Protein AF-A0A1Q7MXV8-F1 (afdb_monomer)

Mean predicted aligned error: 9.39 Å

pLDDT: mean 80.67, std 16.5, range [33.66, 94.75]

Secondary structure (DSSP, 8-state):
---TT--EEEESSSEEEEEE-SS-EEEE-TTS-EEEE-TT-EEEEETTS-EEEE-HHHHHHH--EEEEHHHHSPP-------------

Foldseek 3Di:
DPPQAFWFWWDDVFIKIKGFDQAWDWDAWPVRDIATDGGGWIWMATLVGGTHIGGNVVDVVPTDTDGTCPPPRDPNPPPPPPPPDDDD

Solvent-accessible surface area (backbone atoms only — not comparable to full-atom values): 5479 Å² total; per-residue (Å²): 131,85,69,63,69,56,48,29,24,32,80,61,104,54,57,31,35,35,26,46,27,82,50,68,46,74,51,66,46,99,86,72,48,79,42,70,41,47,63,58,17,28,46,35,36,37,80,89,72,52,69,49,68,40,57,40,80,58,46,65,74,75,51,65,78,76,44,59,31,89,87,73,53,79,78,78,77,69,78,70,74,80,75,81,80,74,88,131

Sequence (88 aa):
MNTGSEWQIYRTRFLIRAKQLSEPLVFVDALGREHCGQIGDYLVESSDGTSRIAPCAIFEDVYVAIGPADENWPPRKSRAAAAFRTGC

Structure (mmCIF, N/CA/C/O backbone):
data_AF-A0A1Q7MXV8-F1
#
_entry.id   AF-A0A1Q7MXV8-F1
#
loop_
_atom_site.group_PDB
_atom_site.id
_atom_site.type_symbol
_atom_site.label_atom_id
_atom_site.label_alt_id
_atom_site.label_comp_id
_atom_site.label_asym_id
_atom_site.label_entity_id
_atom_site.label_seq_id
_atom_site.pdbx_PDB_ins_code
_atom_site.Cartn_x
_atom_site.Cartn_y
_atom_site.Cartn_z
_atom_site.occupancy
_atom_site.B_iso_or_equiv
_atom_site.auth_seq_id
_atom_site.auth_comp_id
_atom_site.auth_asym_id
_atom_site.auth_atom_id
_atom_site.pdbx_PDB_model_num
ATOM 1 N N . MET A 1 1 ? 2.620 -18.708 11.890 1.00 33.66 1 MET A N 1
ATOM 2 C CA . MET A 1 1 ? 1.878 -17.560 12.450 1.00 33.66 1 MET A CA 1
ATOM 3 C C . MET A 1 1 ? 2.386 -16.337 11.713 1.00 33.66 1 MET A C 1
ATOM 5 O O . MET A 1 1 ? 3.519 -15.953 11.951 1.00 33.66 1 MET A O 1
ATOM 9 N N . ASN A 1 2 ? 1.635 -15.846 10.724 1.00 44.84 2 ASN A N 1
ATOM 10 C CA . ASN A 1 2 ? 2.049 -14.698 9.916 1.00 44.84 2 ASN A CA 1
ATOM 11 C C . ASN A 1 2 ? 1.946 -13.442 10.781 1.00 44.84 2 ASN A C 1
ATOM 13 O O . ASN A 1 2 ? 0.854 -13.012 11.142 1.00 44.84 2 ASN A O 1
ATOM 17 N N . THR A 1 3 ? 3.095 -12.909 11.173 1.00 48.56 3 THR A N 1
ATOM 18 C CA . THR A 1 3 ? 3.260 -11.606 11.810 1.00 48.56 3 THR A CA 1
ATOM 19 C C . THR A 1 3 ? 2.718 -10.544 10.858 1.00 48.56 3 THR A C 1
ATOM 21 O O . THR A 1 3 ? 3.390 -10.170 9.900 1.00 48.5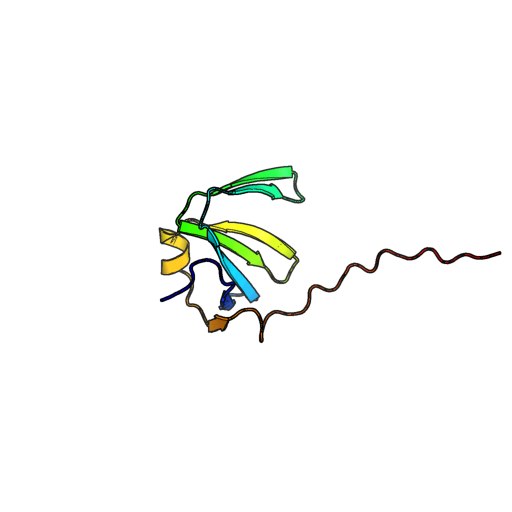6 3 THR A O 1
ATOM 24 N N . GLY A 1 4 ? 1.484 -10.086 11.095 1.00 53.97 4 GLY A N 1
ATOM 25 C CA . GLY A 1 4 ? 0.729 -9.117 10.281 1.00 53.97 4 GLY A CA 1
ATOM 26 C C . GLY A 1 4 ? 1.322 -7.702 10.224 1.00 53.97 4 GLY A C 1
ATOM 27 O O . GLY A 1 4 ? 0.593 -6.720 10.222 1.00 53.97 4 GLY A O 1
ATOM 28 N N . SER A 1 5 ? 2.647 -7.584 10.223 1.00 66.19 5 SER A N 1
ATOM 29 C CA . SER A 1 5 ? 3.399 -6.330 10.255 1.00 66.19 5 SER A CA 1
ATOM 30 C C . SER A 1 5 ? 4.581 -6.326 9.280 1.00 66.19 5 SER A C 1
ATOM 32 O O . SER A 1 5 ? 5.263 -5.307 9.162 1.00 66.19 5 SER A O 1
ATOM 34 N N . GLU A 1 6 ? 4.842 -7.440 8.590 1.00 86.25 6 GLU A N 1
ATOM 35 C CA . GLU A 1 6 ? 5.969 -7.555 7.668 1.00 86.25 6 GLU A CA 1
ATOM 36 C C . GLU A 1 6 ? 5.631 -6.999 6.279 1.00 86.25 6 GLU A C 1
ATOM 38 O O . GLU A 1 6 ? 4.523 -7.158 5.759 1.00 86.25 6 GLU A O 1
ATOM 43 N N . TRP A 1 7 ? 6.604 -6.318 5.676 1.00 90.88 7 TRP A N 1
ATOM 44 C CA . TRP A 1 7 ? 6.486 -5.802 4.320 1.00 90.88 7 TRP A CA 1
ATOM 45 C C . TRP A 1 7 ? 6.670 -6.928 3.306 1.00 90.88 7 TRP A C 1
ATOM 47 O O . TRP A 1 7 ? 7.677 -7.631 3.322 1.00 90.88 7 TRP A O 1
ATOM 57 N N . GLN A 1 8 ? 5.740 -7.032 2.365 1.00 91.19 8 GLN A N 1
ATOM 58 C CA . GLN A 1 8 ? 5.798 -7.978 1.254 1.00 91.19 8 GLN A CA 1
ATOM 59 C C . GLN A 1 8 ? 5.906 -7.237 -0.074 1.00 91.19 8 GLN A C 1
ATOM 61 O O . GLN A 1 8 ? 5.352 -6.149 -0.226 1.00 91.19 8 GLN A O 1
ATOM 66 N N . ILE A 1 9 ? 6.612 -7.824 -1.038 1.00 91.75 9 ILE A N 1
ATOM 67 C CA . ILE A 1 9 ? 6.727 -7.323 -2.409 1.00 91.75 9 ILE A CA 1
ATOM 68 C C . ILE A 1 9 ? 5.608 -7.880 -3.268 1.00 91.75 9 ILE A C 1
ATOM 70 O O . ILE A 1 9 ? 5.324 -9.076 -3.249 1.00 91.75 9 ILE A O 1
ATOM 74 N N . TYR A 1 10 ? 5.064 -7.013 -4.111 1.00 90.75 10 TYR A N 1
ATOM 75 C CA . TYR A 1 10 ? 4.108 -7.371 -5.143 1.00 90.75 10 TYR A CA 1
ATOM 76 C C . TYR A 1 10 ? 4.602 -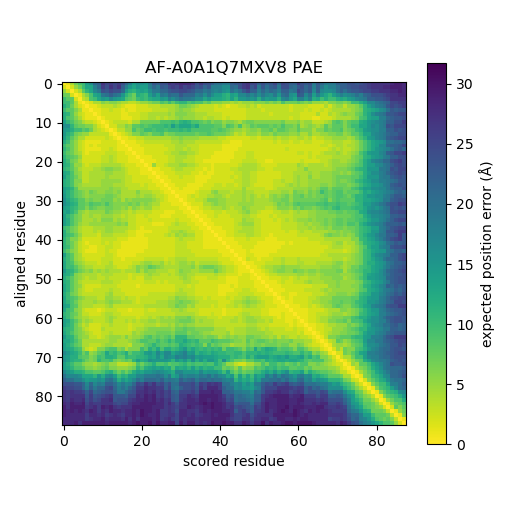6.778 -6.466 1.00 90.75 10 TYR A C 1
ATOM 78 O O . TYR A 1 10 ? 5.000 -5.609 -6.535 1.00 90.75 10 TYR A O 1
ATOM 86 N N . ARG A 1 11 ? 4.606 -7.574 -7.542 1.00 80.69 11 ARG A N 1
ATOM 87 C CA . ARG A 1 11 ? 4.849 -7.036 -8.888 1.00 80.69 11 ARG A CA 1
ATOM 88 C C . ARG A 1 11 ? 3.528 -6.627 -9.490 1.00 80.69 11 ARG A C 1
ATOM 90 O O . ARG A 1 11 ? 2.603 -7.419 -9.610 1.00 80.69 11 ARG A O 1
ATOM 97 N N . THR A 1 12 ? 3.508 -5.395 -9.957 1.00 79.44 12 THR A N 1
ATOM 98 C CA . THR A 1 12 ? 2.468 -4.864 -10.828 1.00 79.44 12 THR A CA 1
ATOM 99 C C . THR A 1 12 ? 3.166 -4.343 -12.084 1.00 79.44 12 THR A C 1
ATOM 101 O O . THR A 1 12 ? 4.312 -4.709 -12.360 1.00 79.44 12 THR A O 1
ATOM 104 N N . ARG A 1 13 ? 2.541 -3.423 -12.824 1.00 80.56 13 ARG A N 1
ATOM 105 C CA . ARG A 1 13 ? 3.285 -2.606 -13.795 1.00 80.56 13 ARG A CA 1
ATOM 106 C C . ARG A 1 13 ? 4.452 -1.843 -13.140 1.00 80.56 13 ARG A C 1
ATOM 108 O O . ARG A 1 13 ? 5.426 -1.528 -13.815 1.00 80.56 13 ARG A O 1
ATOM 115 N N . PHE A 1 14 ? 4.361 -1.590 -11.834 1.00 82.62 14 PHE A N 1
ATOM 116 C CA . PHE A 1 14 ? 5.422 -1.048 -10.987 1.00 82.62 14 PHE A CA 1
ATOM 117 C C . PHE A 1 14 ? 5.732 -2.005 -9.827 1.00 82.62 14 PHE A C 1
ATOM 119 O O . PHE A 1 14 ? 4.869 -2.771 -9.388 1.00 82.62 14 PHE A O 1
ATOM 126 N N . LEU A 1 15 ? 6.964 -1.970 -9.321 1.00 88.12 15 LEU A N 1
ATOM 127 C CA . LEU A 1 15 ? 7.327 -2.715 -8.119 1.00 88.12 15 LEU A CA 1
ATOM 128 C C . LEU A 1 15 ? 6.756 -1.985 -6.901 1.00 88.12 15 LEU A C 1
ATOM 130 O O . LEU A 1 15 ? 7.044 -0.804 -6.696 1.00 88.12 15 LEU A O 1
ATOM 134 N N . ILE A 1 16 ? 5.951 -2.686 -6.108 1.00 92.69 16 ILE A N 1
ATOM 135 C CA . ILE A 1 16 ? 5.390 -2.149 -4.869 1.00 92.69 16 ILE A CA 1
ATOM 136 C C . ILE A 1 16 ? 5.755 -3.060 -3.701 1.00 92.69 16 ILE A C 1
ATOM 138 O O . ILE A 1 16 ? 5.985 -4.260 -3.876 1.00 92.69 16 ILE A O 1
ATOM 142 N N . ARG A 1 17 ? 5.765 -2.489 -2.503 1.00 93.00 17 ARG A N 1
ATOM 143 C CA . ARG A 1 17 ? 5.718 -3.236 -1.254 1.00 93.00 17 ARG A CA 1
ATOM 144 C C . ARG A 1 17 ? 4.492 -2.827 -0.463 1.00 93.00 17 ARG A C 1
ATOM 146 O O . ARG A 1 17 ? 4.091 -1.668 -0.507 1.00 93.00 17 ARG A O 1
ATOM 153 N N . ALA A 1 18 ? 3.906 -3.757 0.268 1.00 93.88 18 ALA A N 1
ATOM 154 C CA . ALA A 1 18 ? 2.795 -3.451 1.148 1.00 93.88 18 ALA A CA 1
ATOM 155 C C . ALA A 1 18 ? 2.917 -4.193 2.470 1.00 93.88 18 ALA A C 1
ATOM 157 O O . ALA A 1 18 ? 3.464 -5.295 2.523 1.00 93.88 18 ALA A O 1
ATOM 158 N N . LYS A 1 19 ? 2.390 -3.580 3.525 1.00 93.25 19 LYS A N 1
ATOM 159 C CA . LYS A 1 19 ? 2.172 -4.233 4.813 1.00 93.25 19 LYS A CA 1
ATOM 160 C C . LYS A 1 19 ? 0.736 -4.012 5.250 1.00 93.25 19 LYS A C 1
ATOM 162 O O . LYS A 1 19 ? 0.164 -2.954 4.979 1.00 93.25 19 LYS A O 1
ATOM 167 N N . GLN A 1 20 ? 0.187 -4.996 5.944 1.00 93.94 20 GLN A N 1
ATOM 168 C CA . GLN A 1 20 ? -1.120 -4.857 6.557 1.00 93.94 20 GLN A CA 1
ATOM 169 C C . GLN A 1 20 ? -1.023 -3.945 7.785 1.00 93.94 20 GLN A C 1
ATOM 171 O O . GLN A 1 20 ? -0.015 -3.928 8.497 1.00 93.94 20 GLN A O 1
ATOM 176 N N . LEU A 1 21 ? -2.055 -3.144 8.003 1.00 92.94 21 LEU A N 1
ATOM 177 C CA . LEU A 1 21 ? -2.178 -2.264 9.148 1.00 92.94 21 LEU A CA 1
ATOM 178 C C . LEU A 1 21 ? -2.681 -3.067 10.346 1.00 92.94 21 LEU A C 1
ATOM 180 O O . LEU A 1 21 ? -3.788 -3.600 10.336 1.00 92.94 21 LEU A O 1
ATOM 184 N N . SER A 1 22 ? -1.869 -3.134 11.397 1.00 90.94 22 SER A N 1
ATOM 185 C CA . SER A 1 22 ? -2.269 -3.681 12.699 1.00 90.94 22 SER A CA 1
ATOM 186 C C . SER A 1 22 ? -3.021 -2.664 13.563 1.00 90.94 22 SER A C 1
ATOM 188 O O . SER A 1 22 ? -3.677 -3.040 14.528 1.00 90.94 22 SER A O 1
ATOM 190 N N . GLU A 1 23 ? -2.924 -1.382 13.217 1.00 91.69 23 GLU A N 1
ATOM 191 C CA . GLU A 1 23 ? -3.550 -0.250 13.896 1.00 91.69 23 GLU A CA 1
ATOM 192 C C . GLU A 1 23 ? -4.053 0.765 12.858 1.00 91.69 23 GLU A C 1
ATOM 194 O O . GLU A 1 23 ? -3.511 0.812 11.748 1.00 91.69 23 GLU A O 1
ATOM 199 N N . PRO A 1 24 ? -5.075 1.579 13.179 1.00 93.19 24 PRO A N 1
ATOM 200 C CA . PRO A 1 24 ? -5.516 2.644 12.290 1.00 93.19 24 PRO A CA 1
ATOM 201 C C . PRO A 1 24 ? -4.371 3.616 11.993 1.00 93.19 24 PRO A C 1
ATOM 203 O O . PRO A 1 24 ? -3.658 4.037 12.901 1.00 93.19 24 PRO A O 1
ATOM 206 N N . LEU A 1 25 ? -4.215 3.999 10.728 1.00 93.31 25 LEU A N 1
ATOM 207 C CA . LEU A 1 25 ? -3.147 4.892 10.286 1.00 93.31 25 LEU A CA 1
ATOM 208 C C . LEU A 1 25 ? -3.738 6.082 9.541 1.00 93.31 25 LEU A C 1
ATOM 210 O O . LEU A 1 25 ? -4.544 5.909 8.628 1.00 93.31 25 LEU A O 1
ATOM 214 N N . VAL A 1 26 ? -3.279 7.281 9.894 1.00 94.38 26 VAL A N 1
ATOM 215 C CA . VAL A 1 26 ? -3.581 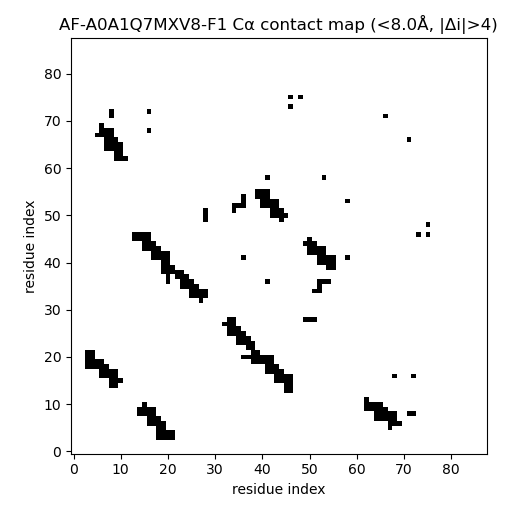8.512 9.159 1.00 94.38 26 VAL A CA 1
ATOM 216 C C . VAL A 1 26 ? -2.275 9.215 8.818 1.00 94.38 26 VAL A C 1
ATOM 218 O O . VAL A 1 26 ? -1.423 9.402 9.686 1.00 94.38 26 VAL A O 1
ATOM 221 N N . PHE A 1 27 ? -2.097 9.593 7.555 1.00 92.62 27 PHE A N 1
ATOM 222 C CA . PHE A 1 27 ? -0.960 10.402 7.126 1.00 92.62 27 PHE A CA 1
ATOM 223 C C . PHE A 1 27 ? -1.342 11.334 5.981 1.00 92.62 27 PHE A C 1
ATOM 225 O O . PHE A 1 27 ? -2.302 11.094 5.254 1.00 92.62 27 PHE A O 1
ATOM 232 N N . VAL A 1 28 ? -0.551 12.388 5.803 1.00 92.69 28 VAL A N 1
ATOM 233 C CA . VAL A 1 28 ? -0.679 13.308 4.672 1.00 92.69 28 VAL A CA 1
ATOM 234 C C . VAL A 1 28 ? 0.442 13.018 3.681 1.00 92.69 28 VAL A C 1
ATOM 236 O O . VAL A 1 28 ? 1.606 12.911 4.070 1.00 92.69 28 VAL A O 1
ATOM 239 N N . ASP A 1 29 ? 0.101 12.841 2.408 1.00 87.38 29 ASP A N 1
ATOM 240 C CA . ASP A 1 29 ? 1.095 12.605 1.363 1.00 87.38 29 ASP A CA 1
ATOM 241 C C . ASP A 1 29 ? 1.823 13.896 0.937 1.00 87.38 29 ASP A C 1
ATOM 243 O O . ASP A 1 29 ? 1.512 15.006 1.369 1.00 87.38 29 ASP A O 1
ATOM 247 N N . ALA A 1 30 ? 2.812 13.763 0.048 1.00 82.88 30 ALA A N 1
ATOM 248 C CA . ALA A 1 30 ? 3.583 14.902 -0.456 1.00 82.88 30 ALA A CA 1
ATOM 249 C C . ALA A 1 30 ? 2.749 15.920 -1.266 1.00 82.88 30 ALA A C 1
ATOM 251 O O . ALA A 1 30 ? 3.228 17.019 -1.533 1.00 82.88 30 ALA A O 1
ATOM 252 N N . LEU A 1 31 ? 1.527 15.560 -1.673 1.00 87.12 31 LEU A N 1
ATOM 253 C CA . LEU A 1 31 ? 0.580 16.434 -2.368 1.00 87.12 31 LEU A CA 1
ATOM 254 C C . LEU A 1 31 ? -0.411 17.101 -1.401 1.00 87.12 31 LEU A C 1
ATOM 256 O O . LEU A 1 31 ? -1.303 17.816 -1.857 1.00 87.12 31 LEU A O 1
ATOM 260 N N . GLY A 1 32 ? -0.276 16.880 -0.090 1.00 89.31 32 GLY A N 1
ATOM 261 C CA . GLY A 1 32 ? -1.170 17.441 0.918 1.00 89.31 32 GLY A CA 1
ATOM 262 C C . GLY A 1 32 ? -2.494 16.688 1.058 1.00 89.31 32 GLY A C 1
ATOM 263 O O . GLY A 1 32 ? -3.436 17.238 1.622 1.00 89.31 32 GLY A O 1
ATOM 264 N N . ARG A 1 33 ? -2.605 15.459 0.536 1.00 90.88 33 ARG A N 1
ATOM 265 C CA . ARG A 1 33 ? -3.834 14.659 0.651 1.00 90.88 33 ARG A CA 1
ATOM 266 C C . ARG A 1 33 ? -3.784 13.812 1.906 1.00 90.88 33 ARG A C 1
A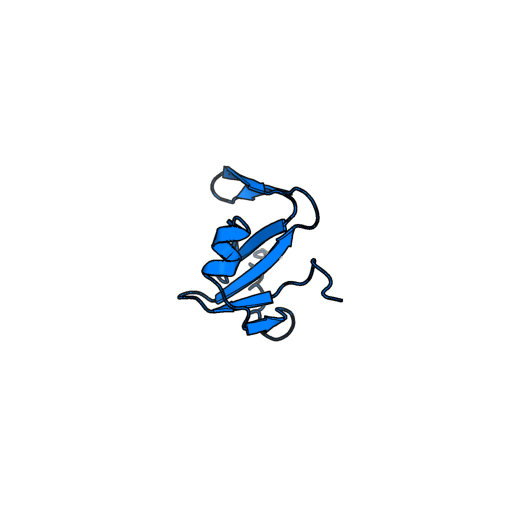TOM 268 O O . ARG A 1 33 ? -2.795 13.121 2.141 1.00 90.88 33 ARG A O 1
ATOM 275 N N . GLU A 1 34 ? -4.860 13.849 2.675 1.00 94.75 34 GLU A N 1
ATOM 276 C CA . GLU A 1 34 ? -5.025 12.989 3.838 1.00 94.75 34 GLU A CA 1
ATOM 277 C C . GLU A 1 34 ? -5.430 11.578 3.398 1.00 94.75 34 GLU A C 1
ATOM 279 O O . GLU A 1 34 ? -6.360 11.393 2.611 1.00 94.75 34 GLU A O 1
ATOM 284 N N . HIS A 1 35 ? -4.708 10.588 3.911 1.00 93.00 35 HIS A N 1
ATOM 285 C CA . HIS A 1 35 ? -4.997 9.170 3.757 1.00 93.00 35 HIS A CA 1
ATOM 286 C C . HIS A 1 35 ? -5.314 8.605 5.130 1.00 93.00 35 HIS A C 1
ATOM 288 O O . HIS A 1 35 ? -4.514 8.756 6.052 1.00 93.00 35 HIS A O 1
ATOM 294 N N . CYS A 1 36 ? -6.448 7.924 5.251 1.00 93.94 36 CYS A N 1
ATOM 295 C CA . CYS A 1 36 ? -6.844 7.206 6.453 1.00 93.94 36 CYS A CA 1
ATOM 296 C C . CYS A 1 36 ? -7.075 5.725 6.132 1.00 93.94 36 CYS A C 1
ATOM 298 O O . CYS A 1 36 ? -7.581 5.376 5.066 1.00 93.94 36 CYS A O 1
ATOM 300 N N . GLY A 1 37 ? -6.656 4.854 7.043 1.00 92.75 37 GLY A N 1
ATOM 301 C CA . GLY A 1 37 ? -6.792 3.408 6.921 1.00 92.75 37 GLY A CA 1
ATOM 302 C C . GLY A 1 37 ? -7.137 2.779 8.252 1.00 92.75 37 GLY A C 1
ATOM 303 O O . GLY A 1 37 ? -6.774 3.297 9.311 1.00 92.75 37 GLY A O 1
ATOM 304 N N . GLN A 1 38 ? -7.852 1.665 8.186 1.00 94.44 38 GLN A N 1
ATOM 305 C CA . GLN A 1 38 ? -8.256 0.892 9.349 1.00 94.44 38 GLN A CA 1
ATOM 306 C C . GLN A 1 38 ? -7.377 -0.346 9.522 1.00 94.44 38 GLN A C 1
ATOM 308 O O . GLN A 1 38 ? -6.546 -0.687 8.680 1.00 94.44 38 GLN A O 1
ATOM 313 N N . ILE A 1 39 ? -7.577 -1.030 10.646 1.00 94.31 39 ILE A N 1
ATOM 314 C CA . ILE A 1 39 ? -6.953 -2.326 10.899 1.00 94.31 39 ILE A CA 1
ATOM 315 C C . ILE A 1 39 ? -7.361 -3.288 9.781 1.00 94.31 39 ILE A C 1
ATOM 317 O O . ILE A 1 39 ? -8.543 -3.420 9.467 1.00 94.31 39 ILE A O 1
ATOM 321 N N . GLY A 1 40 ? -6.378 -3.963 9.196 1.00 92.12 40 GLY A N 1
ATOM 322 C CA . GLY A 1 40 ? -6.567 -4.893 8.090 1.00 92.12 40 GLY A CA 1
ATOM 323 C C . GLY A 1 40 ? -6.355 -4.281 6.707 1.00 92.12 40 GLY A C 1
ATOM 324 O O . GLY A 1 40 ? -6.051 -5.035 5.784 1.00 92.12 40 GLY A O 1
ATOM 325 N N . ASP A 1 41 ? -6.436 -2.955 6.555 1.00 94.56 41 ASP A N 1
ATOM 326 C CA . ASP A 1 41 ? -6.074 -2.284 5.302 1.00 94.56 41 ASP A CA 1
ATOM 327 C C . ASP A 1 41 ? -4.568 -2.367 5.045 1.00 94.56 41 ASP A C 1
ATOM 329 O O . ASP A 1 41 ? -3.777 -2.700 5.926 1.00 94.56 41 ASP A O 1
ATOM 333 N N . TYR A 1 42 ? -4.147 -2.045 3.826 1.00 93.88 42 TYR A N 1
ATOM 334 C CA . TYR A 1 42 ? -2.751 -2.131 3.422 1.00 93.88 42 TYR A CA 1
ATOM 335 C C . TYR A 1 42 ? -2.137 -0.751 3.237 1.00 93.88 42 TYR A C 1
ATOM 337 O O . TYR A 1 42 ? -2.623 0.065 2.452 1.00 93.88 42 TYR A O 1
ATOM 345 N N . LEU A 1 43 ? -1.002 -0.518 3.895 1.00 94.12 43 LEU A N 1
ATOM 346 C CA . LEU A 1 43 ? -0.101 0.563 3.521 1.00 94.12 43 LEU A CA 1
ATOM 347 C C . LEU A 1 43 ? 0.749 0.085 2.348 1.00 94.12 43 LEU A C 1
ATOM 349 O O . LEU A 1 43 ? 1.534 -0.851 2.492 1.00 94.12 43 LEU A O 1
ATOM 353 N N . VAL A 1 44 ? 0.605 0.746 1.206 1.00 92.75 44 VAL A N 1
ATOM 354 C CA . VAL A 1 44 ? 1.309 0.425 -0.034 1.00 92.75 44 VAL A CA 1
ATOM 355 C C . VAL A 1 44 ? 2.344 1.498 -0.312 1.00 92.75 44 VAL A C 1
ATOM 357 O O . VAL A 1 44 ? 2.020 2.682 -0.338 1.00 92.75 44 VAL A O 1
ATOM 360 N N . GLU A 1 45 ? 3.572 1.074 -0.570 1.00 91.75 45 GLU A N 1
ATOM 361 C CA . GLU A 1 45 ? 4.671 1.921 -1.006 1.00 91.75 45 GLU A CA 1
ATOM 362 C C . GLU A 1 45 ? 5.145 1.470 -2.387 1.00 91.75 45 GLU A C 1
ATOM 364 O O . GLU A 1 45 ? 5.463 0.302 -2.613 1.00 91.75 45 GLU A O 1
ATOM 369 N N . SER A 1 46 ? 5.205 2.411 -3.315 1.00 90.12 46 SER A N 1
ATOM 370 C CA . SER A 1 46 ? 5.718 2.199 -4.662 1.00 90.12 46 SER A CA 1
ATOM 371 C C . SER A 1 46 ? 7.214 2.502 -4.721 1.00 90.12 46 SER A C 1
ATOM 373 O O . SER A 1 46 ? 7.738 3.314 -3.957 1.00 90.12 46 SER A O 1
ATOM 375 N N . SER A 1 47 ? 7.931 1.873 -5.657 1.00 86.62 47 SER A N 1
ATOM 376 C CA . SER A 1 47 ? 9.381 2.074 -5.809 1.00 86.62 47 SER A CA 1
ATOM 377 C C . SER A 1 47 ? 9.778 3.512 -6.174 1.00 86.62 47 SER A C 1
ATOM 379 O O . SER A 1 47 ? 10.946 3.877 -6.072 1.00 86.62 47 SER A O 1
ATOM 381 N N . ASP A 1 48 ? 8.822 4.330 -6.620 1.00 83.94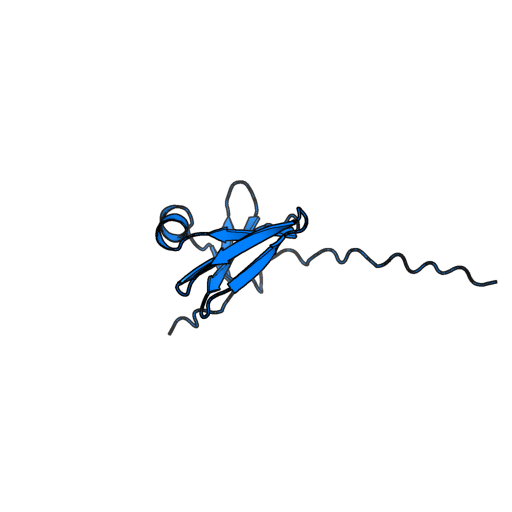 48 ASP A N 1
ATOM 382 C CA . ASP A 1 48 ? 8.984 5.764 -6.885 1.00 83.94 48 ASP A CA 1
ATOM 383 C C . ASP A 1 48 ? 8.914 6.635 -5.612 1.00 83.94 48 ASP A C 1
ATOM 385 O O . ASP A 1 48 ? 9.133 7.844 -5.673 1.00 83.94 48 ASP A O 1
ATOM 389 N N . GLY A 1 49 ? 8.659 6.025 -4.451 1.00 84.50 49 GLY A N 1
ATOM 390 C CA . GLY A 1 49 ? 8.579 6.690 -3.155 1.00 84.50 49 GLY A CA 1
ATOM 391 C C . GLY A 1 49 ? 7.188 7.207 -2.795 1.00 84.50 49 GLY A C 1
ATOM 392 O O . GLY A 1 49 ? 7.055 7.844 -1.749 1.00 84.50 49 GLY A O 1
ATOM 393 N N . THR A 1 50 ? 6.167 6.942 -3.616 1.00 87.75 50 THR A N 1
ATOM 394 C CA . THR A 1 50 ? 4.776 7.263 -3.277 1.00 87.75 50 THR A CA 1
ATOM 395 C C . THR A 1 50 ? 4.196 6.233 -2.307 1.00 87.75 50 THR A C 1
ATOM 397 O O . THR A 1 50 ? 4.444 5.034 -2.438 1.00 87.75 50 THR A O 1
ATOM 400 N N . SER A 1 51 ? 3.408 6.706 -1.339 1.00 90.94 51 SER A N 1
ATOM 401 C CA . SER A 1 51 ? 2.710 5.861 -0.366 1.00 90.94 51 SER A CA 1
ATOM 402 C C . SER A 1 51 ? 1.209 6.123 -0.419 1.00 90.94 51 SER A C 1
ATOM 404 O O . SER A 1 51 ? 0.789 7.267 -0.582 1.00 90.94 51 SER A O 1
ATOM 406 N N . ARG A 1 52 ? 0.399 5.073 -0.269 1.00 92.44 52 ARG A N 1
ATOM 407 C CA . ARG A 1 52 ? -1.070 5.151 -0.229 1.00 92.44 52 ARG A CA 1
ATOM 408 C C . ARG A 1 52 ? -1.658 4.073 0.675 1.00 92.44 52 ARG A C 1
ATOM 410 O O . ARG A 1 52 ? -0.987 3.084 0.964 1.00 92.44 52 ARG A O 1
ATOM 417 N N . ILE A 1 53 ? -2.926 4.226 1.039 1.00 94.75 53 ILE A N 1
ATOM 418 C CA . ILE A 1 53 ? -3.700 3.192 1.736 1.00 94.75 53 ILE A CA 1
ATOM 419 C C . ILE A 1 53 ? -4.612 2.486 0.730 1.00 94.75 53 ILE A C 1
ATOM 421 O O . ILE A 1 53 ? -5.237 3.133 -0.112 1.00 94.75 53 ILE A O 1
ATOM 425 N N . ALA A 1 54 ? -4.645 1.157 0.781 1.00 93.69 54 ALA A N 1
ATOM 426 C CA . ALA A 1 54 ? -5.498 0.319 -0.049 1.00 93.69 54 ALA A CA 1
ATOM 427 C C . 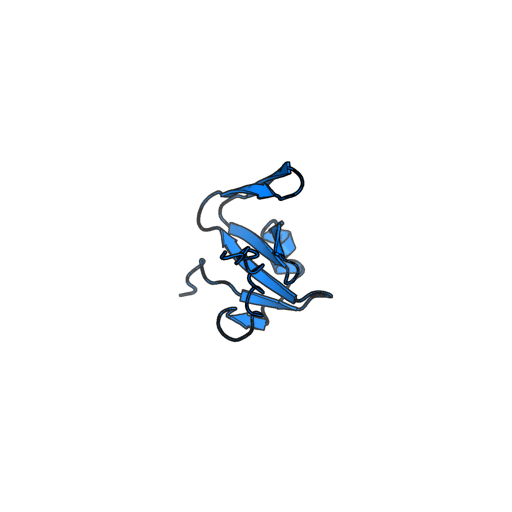ALA A 1 54 ? -6.421 -0.539 0.835 1.00 93.69 54 ALA A C 1
ATOM 429 O O . ALA A 1 54 ? -5.917 -1.201 1.745 1.00 93.69 54 ALA A O 1
ATOM 430 N N . PRO A 1 55 ? -7.739 -0.575 0.560 1.00 93.69 55 PRO A N 1
ATOM 431 C CA . PRO A 1 55 ? -8.661 -1.439 1.287 1.00 93.69 55 PRO A CA 1
ATOM 432 C C . PRO A 1 55 ? -8.301 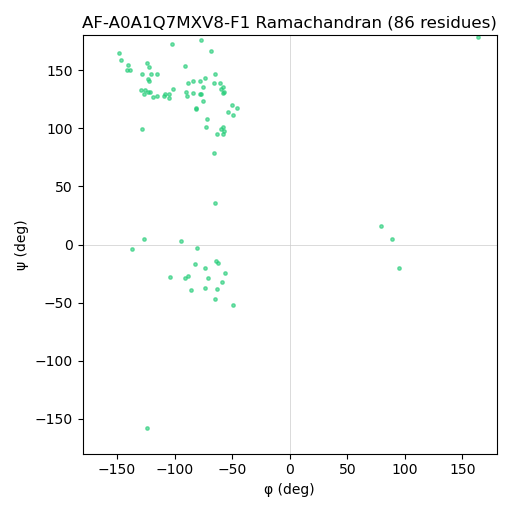-2.916 1.137 1.00 93.69 55 PRO A C 1
ATOM 434 O O . PRO A 1 55 ? -8.012 -3.359 0.022 1.00 93.69 55 PRO A O 1
ATOM 437 N N . CYS A 1 56 ? -8.394 -3.680 2.228 1.00 91.75 56 CYS A N 1
ATOM 438 C CA . CYS A 1 56 ? -8.073 -5.114 2.253 1.00 91.75 56 CYS A CA 1
ATOM 439 C C . CYS A 1 56 ? -8.749 -5.905 1.117 1.00 91.75 56 CYS A C 1
ATOM 441 O O . CYS A 1 56 ? -8.073 -6.544 0.312 1.00 91.75 56 CYS A O 1
ATOM 443 N N . ALA A 1 57 ? -10.074 -5.761 0.980 1.00 89.44 57 ALA A N 1
ATOM 444 C CA . ALA A 1 57 ? -10.878 -6.515 0.016 1.00 89.44 57 ALA A CA 1
ATOM 445 C C . ALA A 1 57 ? -10.443 -6.319 -1.446 1.00 89.44 57 ALA A C 1
ATOM 447 O O . ALA A 1 57 ? -10.571 -7.231 -2.252 1.00 89.44 57 ALA A O 1
ATOM 448 N N . ILE A 1 58 ? -9.937 -5.132 -1.795 1.00 88.88 58 ILE A N 1
ATOM 449 C CA . ILE A 1 58 ? -9.449 -4.847 -3.151 1.00 88.88 58 ILE A CA 1
ATOM 450 C C . ILE A 1 58 ? -7.991 -5.283 -3.279 1.00 88.88 58 ILE A C 1
ATOM 452 O O . ILE A 1 58 ? -7.575 -5.780 -4.321 1.00 88.88 58 ILE A O 1
ATOM 456 N N . PHE A 1 59 ? -7.191 -5.061 -2.236 1.00 91.50 59 PHE A N 1
ATOM 457 C CA . PHE A 1 59 ? -5.764 -5.330 -2.286 1.00 91.50 59 PHE A CA 1
ATOM 458 C C . PHE A 1 59 ? -5.473 -6.825 -2.461 1.00 91.50 59 PHE A C 1
ATOM 460 O O . PHE A 1 59 ? -4.689 -7.187 -3.335 1.00 91.50 59 PHE A O 1
ATOM 467 N N . GLU A 1 60 ? -6.135 -7.682 -1.686 1.00 90.25 60 GLU A N 1
ATOM 468 C CA . GLU A 1 60 ? -5.940 -9.136 -1.751 1.00 90.25 60 GLU A CA 1
ATOM 469 C C . GLU A 1 60 ? -6.517 -9.765 -3.029 1.00 90.25 60 GLU A C 1
ATOM 471 O O . GLU A 1 60 ? -5.989 -10.764 -3.510 1.00 90.25 60 GLU A O 1
ATOM 476 N N . ASP A 1 61 ? -7.560 -9.166 -3.611 1.00 88.81 61 ASP A N 1
ATOM 477 C CA . ASP A 1 61 ? -8.145 -9.621 -4.880 1.00 88.81 61 ASP A CA 1
ATOM 478 C C . ASP A 1 61 ? -7.247 -9.284 -6.083 1.00 88.81 61 ASP A C 1
ATOM 480 O O . ASP A 1 61 ? -7.101 -10.067 -7.021 1.00 88.81 61 ASP A O 1
ATOM 484 N N . VAL A 1 62 ? -6.596 -8.117 -6.050 1.00 88.38 62 VAL A N 1
ATOM 485 C CA . VAL A 1 62 ? -5.814 -7.603 -7.185 1.00 88.38 62 VAL A CA 1
ATOM 486 C C . VAL A 1 62 ? -4.346 -8.037 -7.138 1.00 88.38 62 VAL A C 1
ATOM 488 O O . VAL A 1 62 ? -3.701 -8.126 -8.189 1.00 88.38 62 VAL A O 1
ATOM 491 N N . TYR A 1 63 ? -3.779 -8.277 -5.953 1.00 87.00 63 TYR A N 1
ATOM 492 C CA . TYR A 1 63 ? -2.337 -8.455 -5.789 1.00 87.00 63 TYR A CA 1
ATOM 493 C C . TYR A 1 63 ? -1.963 -9.790 -5.149 1.00 87.00 63 TYR A C 1
ATOM 495 O O . TYR A 1 63 ? -2.421 -10.149 -4.071 1.00 87.00 63 TYR A O 1
ATOM 503 N N . VAL A 1 64 ? -1.012 -10.480 -5.783 1.00 86.25 64 VAL A N 1
ATOM 504 C CA . VAL A 1 64 ? -0.399 -11.705 -5.259 1.00 86.25 64 VAL A CA 1
ATOM 505 C C . VAL A 1 64 ? 1.006 -11.388 -4.751 1.00 86.25 64 VAL A C 1
ATOM 507 O O . VAL A 1 64 ? 1.821 -10.810 -5.478 1.00 86.25 64 VAL A O 1
ATOM 510 N N . ALA A 1 65 ? 1.282 -11.744 -3.496 1.00 85.94 65 ALA A N 1
ATOM 511 C CA . ALA A 1 65 ? 2.589 -11.548 -2.879 1.00 85.94 65 ALA A CA 1
ATOM 512 C C . ALA A 1 65 ? 3.657 -12.418 -3.558 1.00 85.94 65 ALA A C 1
ATOM 514 O O . ALA A 1 65 ? 3.422 -13.579 -3.885 1.00 85.94 65 ALA A O 1
ATOM 515 N N . ILE A 1 66 ? 4.845 -11.849 -3.758 1.00 85.69 66 ILE A N 1
ATOM 516 C CA . ILE A 1 66 ? 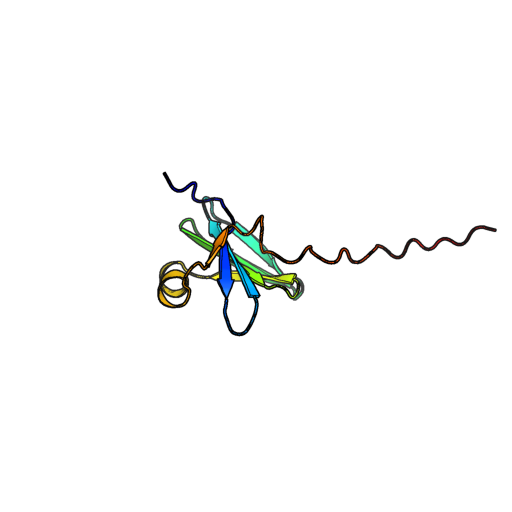5.978 -12.523 -4.416 1.00 85.69 66 ILE A CA 1
ATOM 517 C C . ILE A 1 66 ? 7.027 -12.963 -3.397 1.00 85.69 66 ILE A C 1
ATOM 519 O O . ILE A 1 66 ? 7.739 -13.936 -3.627 1.00 85.69 66 ILE A O 1
ATOM 523 N N . GLY A 1 67 ? 7.126 -12.257 -2.273 1.00 84.31 67 GLY A N 1
ATOM 524 C CA . GLY A 1 67 ? 8.066 -12.574 -1.206 1.00 84.31 67 GLY A CA 1
ATOM 525 C C . GLY A 1 67 ? 8.267 -11.411 -0.234 1.00 84.31 67 GLY A C 1
ATOM 526 O O . GLY A 1 67 ? 7.675 -10.343 -0.424 1.00 84.31 67 GLY A O 1
ATOM 527 N N . PRO A 1 68 ? 9.095 -11.600 0.803 1.00 82.88 68 PRO A N 1
ATOM 528 C CA . PRO A 1 68 ? 9.404 -10.562 1.781 1.00 82.88 68 PRO A CA 1
ATOM 529 C C . PRO A 1 68 ? 10.167 -9.392 1.142 1.00 82.88 68 PRO A C 1
ATOM 531 O O . PRO A 1 68 ? 10.954 -9.560 0.209 1.00 82.88 68 PRO A O 1
ATOM 534 N N . ALA A 1 69 ? 9.925 -8.179 1.640 1.00 78.06 69 ALA A N 1
ATOM 535 C CA . ALA A 1 69 ? 10.548 -6.964 1.117 1.00 78.06 69 ALA A CA 1
ATOM 536 C C . ALA A 1 69 ? 12.024 -6.797 1.480 1.00 78.06 69 ALA A C 1
ATOM 538 O O . ALA A 1 69 ? 12.711 -6.046 0.792 1.00 78.06 69 ALA A O 1
ATOM 539 N N . ASP A 1 70 ? 12.509 -7.478 2.516 1.00 72.12 70 ASP A N 1
ATOM 540 C CA . ASP A 1 70 ? 13.872 -7.296 3.027 1.00 72.12 70 ASP A CA 1
ATOM 541 C C . ASP A 1 70 ? 14.949 -7.677 1.992 1.00 72.12 70 ASP A C 1
ATOM 543 O O . ASP A 1 70 ? 15.930 -6.960 1.816 1.00 72.12 70 ASP A O 1
ATOM 547 N N . GLU A 1 71 ? 14.713 -8.738 1.213 1.00 68.69 71 GLU A N 1
ATOM 548 C CA . GLU A 1 71 ? 15.675 -9.232 0.216 1.00 68.69 71 GLU A CA 1
ATOM 549 C C . GLU A 1 71 ? 15.551 -8.576 -1.169 1.00 68.69 71 GLU A C 1
ATOM 551 O O . GLU A 1 71 ? 16.527 -8.520 -1.915 1.00 68.69 71 GLU A O 1
ATOM 556 N N . ASN A 1 72 ? 14.360 -8.098 -1.548 1.00 69.56 72 ASN A N 1
ATOM 557 C CA . ASN A 1 72 ? 14.043 -7.790 -2.952 1.00 69.56 72 ASN A CA 1
ATOM 558 C C . ASN A 1 72 ? 13.516 -6.361 -3.190 1.00 69.56 72 ASN A C 1
ATOM 560 O O . ASN A 1 72 ? 13.126 -6.014 -4.309 1.00 69.56 72 ASN A O 1
ATOM 564 N N . TRP A 1 73 ? 13.475 -5.513 -2.157 1.00 81.56 73 TRP A N 1
ATOM 565 C CA . TRP A 1 73 ? 13.123 -4.102 -2.315 1.00 81.56 73 TRP A CA 1
ATOM 566 C C . TRP A 1 73 ? 14.344 -3.274 -2.733 1.00 81.56 73 TRP A C 1
ATOM 568 O O . TRP A 1 73 ? 15.383 -3.350 -2.075 1.00 81.56 73 TRP A O 1
ATOM 578 N N . PRO A 1 74 ? 14.256 -2.431 -3.780 1.00 74.25 74 PRO A N 1
ATOM 579 C CA . PRO A 1 74 ? 15.349 -1.535 -4.117 1.00 74.25 74 PRO A CA 1
ATOM 580 C C . PRO A 1 74 ? 15.636 -0.600 -2.933 1.00 74.25 74 PRO A C 1
ATOM 582 O O . PRO A 1 74 ? 14.703 -0.010 -2.376 1.00 74.25 74 PRO A O 1
ATOM 585 N N . PRO A 1 75 ? 16.913 -0.409 -2.552 1.00 67.56 75 PRO A N 1
ATOM 586 C CA . PRO A 1 75 ? 17.255 0.540 -1.510 1.00 67.56 75 PRO A CA 1
ATOM 587 C C . PRO A 1 75 ? 16.728 1.909 -1.925 1.00 67.56 75 PRO A C 1
ATOM 589 O O . PRO A 1 75 ? 16.940 2.361 -3.057 1.00 67.56 75 PRO A O 1
ATOM 592 N N . ARG A 1 76 ? 16.020 2.575 -1.005 1.00 62.91 76 ARG A N 1
ATOM 593 C CA . ARG A 1 76 ? 15.619 3.967 -1.199 1.00 62.91 76 ARG A CA 1
ATOM 594 C C . ARG A 1 76 ? 16.897 4.725 -1.525 1.00 62.91 76 ARG A C 1
ATOM 596 O O . ARG A 1 76 ? 17.785 4.806 -0.679 1.00 62.91 76 ARG A O 1
ATOM 603 N N . LYS A 1 77 ? 17.008 5.249 -2.751 1.00 55.12 77 LYS A N 1
ATOM 604 C CA . LYS A 1 77 ? 18.054 6.216 -3.078 1.00 55.12 77 LYS A CA 1
ATOM 605 C C . LYS A 1 77 ? 17.819 7.355 -2.105 1.00 55.12 77 LYS A C 1
ATOM 607 O O . LYS A 1 77 ? 16.859 8.110 -2.270 1.00 55.12 77 LYS A O 1
ATOM 612 N N . SER A 1 78 ? 18.617 7.420 -1.044 1.00 52.88 78 SER A N 1
ATOM 613 C CA . SER A 1 78 ? 18.654 8.594 -0.201 1.00 52.88 78 SER A CA 1
ATOM 614 C C . SER A 1 78 ? 18.835 9.744 -1.177 1.00 52.88 78 SER A C 1
ATOM 616 O O . SER A 1 78 ? 19.778 9.761 -1.973 1.00 52.88 78 SER A O 1
ATOM 618 N N . ARG A 1 79 ? 17.882 10.682 -1.203 1.00 51.22 79 ARG A N 1
ATOM 619 C CA . ARG A 1 79 ? 18.232 12.020 -1.659 1.00 51.22 79 ARG A CA 1
ATOM 620 C C . ARG A 1 79 ? 19.352 12.400 -0.712 1.00 51.22 79 ARG A C 1
ATOM 622 O O . ARG A 1 79 ? 19.083 12.706 0.445 1.00 51.22 79 ARG A O 1
ATOM 629 N N . ALA A 1 80 ? 20.595 12.228 -1.160 1.00 46.12 80 ALA A N 1
ATOM 630 C CA . ALA A 1 80 ? 21.738 12.778 -0.481 1.00 46.12 80 ALA A CA 1
ATOM 631 C C . ALA A 1 80 ? 21.348 14.233 -0.263 1.00 46.12 80 ALA A C 1
ATOM 633 O O . ALA A 1 80 ? 21.134 14.968 -1.231 1.00 46.12 80 ALA A O 1
ATOM 634 N N . ALA A 1 81 ? 21.131 14.600 1.002 1.00 47.44 81 ALA A N 1
ATOM 635 C CA . ALA A 1 81 ? 21.138 15.989 1.389 1.00 47.44 81 ALA A CA 1
ATOM 636 C C . ALA A 1 81 ? 22.387 16.541 0.714 1.00 47.44 81 ALA A C 1
ATOM 638 O O . ALA A 1 81 ? 23.478 16.000 0.920 1.00 47.44 81 ALA A O 1
ATOM 639 N N . ALA A 1 82 ? 22.202 17.490 -0.202 1.00 51.00 82 ALA A N 1
ATOM 640 C CA . ALA A 1 82 ? 23.310 18.190 -0.804 1.00 51.00 82 ALA A CA 1
ATOM 641 C C . ALA A 1 82 ? 24.064 18.816 0.366 1.00 51.00 82 ALA A C 1
ATOM 643 O O . ALA A 1 82 ? 23.670 19.852 0.896 1.00 51.00 82 ALA A O 1
ATOM 644 N N . ALA A 1 83 ? 25.095 18.116 0.836 1.00 50.38 83 ALA A N 1
ATOM 645 C CA . ALA A 1 83 ? 26.090 18.664 1.714 1.00 50.38 83 ALA A CA 1
ATOM 646 C C . ALA A 1 83 ? 26.742 19.747 0.869 1.00 50.38 83 ALA A C 1
ATOM 648 O O . ALA A 1 83 ? 27.604 19.463 0.035 1.00 50.38 83 ALA A O 1
ATOM 649 N N . PHE A 1 84 ? 26.255 20.974 1.034 1.00 44.16 84 PHE A N 1
ATOM 650 C CA . PHE A 1 84 ? 26.922 22.164 0.555 1.00 44.16 84 PHE A CA 1
ATOM 651 C C . PHE A 1 84 ? 28.216 22.270 1.368 1.00 44.16 84 PHE A C 1
ATOM 653 O O . PHE A 1 84 ? 28.310 22.951 2.383 1.00 44.16 84 PHE A O 1
ATOM 660 N N . ARG A 1 85 ? 29.211 21.475 0.969 1.00 55.22 85 ARG A N 1
ATOM 661 C CA . ARG A 1 85 ? 30.605 21.724 1.288 1.00 55.22 85 ARG A CA 1
ATOM 662 C C . ARG A 1 85 ? 31.020 22.905 0.430 1.00 55.22 85 ARG A C 1
ATOM 664 O O . ARG A 1 85 ? 31.338 22.733 -0.739 1.00 55.22 85 ARG A O 1
ATOM 671 N N . THR A 1 86 ? 31.063 24.074 1.038 1.00 49.94 86 THR A N 1
ATOM 672 C CA . THR A 1 86 ? 32.029 25.101 0.659 1.00 49.94 86 THR A CA 1
ATOM 673 C C . THR A 1 86 ? 32.716 25.524 1.936 1.00 49.94 86 THR A C 1
ATOM 675 O O . THR A 1 86 ? 32.157 26.263 2.739 1.00 49.94 86 THR A O 1
ATOM 678 N N . GLY A 1 87 ? 33.907 24.965 2.143 1.00 60.00 87 GLY A N 1
ATOM 679 C CA . GLY A 1 87 ? 34.933 25.665 2.894 1.00 60.00 87 GLY A CA 1
ATOM 680 C C . GLY A 1 87 ? 35.533 26.750 2.005 1.00 60.00 87 GLY A C 1
ATOM 681 O O . GLY A 1 87 ? 35.753 26.502 0.820 1.00 60.00 87 GLY A O 1
ATOM 682 N N . CYS A 1 88 ? 35.707 27.932 2.582 1.00 43.19 88 CYS A N 1
ATOM 683 C CA . CYS A 1 88 ? 36.934 28.727 2.656 1.00 43.19 88 CYS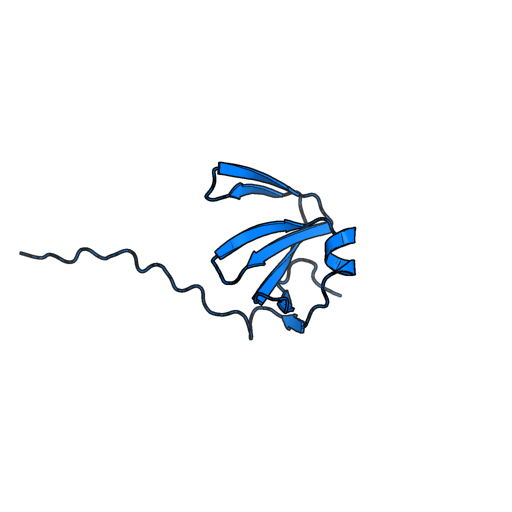 A CA 1
ATOM 684 C C . CYS A 1 88 ? 36.685 29.825 3.695 1.00 43.19 88 CYS A C 1
ATOM 686 O O . CYS A 1 88 ? 35.568 30.389 3.680 1.00 43.19 88 CYS A O 1
#

Radius of gyration: 15.84 Å; Cα contacts (8 Å, |Δi|>4): 146; chains: 1; bounding box: 48×46×28 Å